Protein AF-A0A966EVC0-F1 (afdb_monomer_lite)

Sequence (155 aa):
MPHRFLVHFIERLRYLARAGGVEQTLLAVEVADAFSSLWGEPAEFVNACRRIVHQHPYARAVWTLATRVLISSGPLETARSFVDPLGEDLTSKQVVSSLPENAILSLIGWLDTECSKLYELFGISVRVSDACGRGSGYARVLMLQGVQVTELPLT

Secondary structure (DSSP, 8-state):
--HHHHHHHHHHHHHHHHSS---HHHHHHHHHHHHHHTTT-HHHHHHHHHHHHHH-TT-HHHHHHHHHHHH-S-HHHHHHHHHGGGGG--HHHHHHHHPPTT-EEEEES---SSGGGGGGSTT-EEEEE-TTS-HHHHHHHHHHTT-EEEEE---

Foldseek 3Di:
DLPVLVVVLVVVLVVVLPVLQDQLLVVLLSLLVSLVSVPDDLVVLLVSLVVSCVSCVPSVSSVVLSVQLNPDPCNNVSSCVSNVCSVVDCPLVVVLVPDDQLDEAEAEADDSPDVLCVLVRPNYAYEYEHDPPHRVVVQVSCVVSVHHYHYDYDD

Radius of gyration: 18.35 Å; chains: 1; bounding box: 42×31×57 Å

Structure (mmCIF, N/CA/C/O backbone):
data_AF-A0A966EVC0-F1
#
_entry.id   AF-A0A966EVC0-F1
#
loop_
_atom_site.group_PDB
_atom_site.id
_atom_site.type_symbol
_atom_site.label_atom_id
_atom_site.label_alt_id
_atom_site.label_comp_id
_atom_site.label_asym_id
_atom_site.label_entity_id
_atom_site.label_seq_id
_atom_site.pdbx_PDB_ins_code
_atom_site.Cartn_x
_atom_site.Cartn_y
_atom_site.Cartn_z
_atom_site.occupancy
_atom_site.B_iso_or_equiv
_atom_site.auth_seq_id
_atom_site.auth_comp_id
_atom_site.auth_asym_id
_atom_site.auth_atom_id
_atom_site.pdbx_PDB_model_num
ATOM 1 N N . MET A 1 1 ? 2.366 -1.425 -32.758 1.00 38.81 1 MET A N 1
ATOM 2 C CA . MET A 1 1 ? 1.032 -0.865 -32.436 1.00 38.81 1 MET A CA 1
ATOM 3 C C . MET A 1 1 ? 0.874 -0.677 -30.917 1.00 38.81 1 MET A C 1
ATOM 5 O O . MET A 1 1 ? 0.199 -1.481 -30.289 1.00 38.81 1 MET A O 1
ATOM 9 N N . PRO A 1 2 ? 1.498 0.349 -30.307 1.00 39.72 2 PRO A N 1
ATOM 10 C CA . PRO A 1 2 ? 1.490 0.552 -28.845 1.00 39.72 2 PRO A CA 1
ATOM 11 C C . PRO A 1 2 ? 0.262 1.325 -28.321 1.00 39.72 2 PRO A C 1
ATOM 13 O O . PRO A 1 2 ? -0.130 1.197 -27.165 1.00 39.72 2 PRO A O 1
ATOM 16 N N . HIS A 1 3 ? -0.408 2.092 -29.185 1.00 33.88 3 HIS A N 1
ATOM 17 C CA . HIS A 1 3 ? -1.391 3.087 -28.752 1.00 33.88 3 HIS A CA 1
ATOM 18 C C . HIS A 1 3 ? -2.666 2.494 -28.114 1.00 33.88 3 HIS A C 1
ATOM 20 O O . HIS A 1 3 ? -3.282 3.136 -27.267 1.00 33.88 3 HIS A O 1
ATOM 26 N N . ARG A 1 4 ? -3.051 1.260 -28.474 1.00 30.97 4 ARG A N 1
ATOM 27 C CA . ARG A 1 4 ? -4.279 0.598 -27.987 1.00 30.97 4 ARG A CA 1
ATOM 28 C C . ARG A 1 4 ? -4.138 0.048 -26.559 1.00 30.97 4 ARG A C 1
ATOM 30 O O . ARG A 1 4 ? -5.112 0.058 -25.814 1.00 30.97 4 ARG A O 1
ATOM 37 N N . PHE A 1 5 ? -2.930 -0.355 -26.157 1.00 41.78 5 PHE A N 1
ATOM 38 C CA . PHE A 1 5 ? -2.633 -0.818 -24.794 1.00 41.78 5 PHE A CA 1
ATOM 39 C C . PHE A 1 5 ? -2.597 0.341 -23.793 1.00 41.78 5 PHE A C 1
ATOM 41 O O . PHE A 1 5 ? -3.162 0.238 -22.707 1.00 41.78 5 PHE A O 1
ATOM 48 N N . LEU A 1 6 ? -2.038 1.484 -24.201 1.00 42.69 6 LEU A N 1
ATOM 49 C CA . LEU A 1 6 ? -1.975 2.698 -23.384 1.00 42.69 6 LEU A CA 1
ATOM 50 C C . LEU A 1 6 ? -3.372 3.244 -23.036 1.00 42.69 6 LEU A C 1
ATOM 52 O O . LEU A 1 6 ? -3.606 3.726 -21.928 1.00 42.69 6 LEU A O 1
ATOM 56 N N . VAL A 1 7 ? -4.319 3.131 -23.976 1.00 47.16 7 VAL A N 1
ATOM 57 C CA . VAL A 1 7 ? -5.723 3.525 -23.774 1.00 47.16 7 VAL A CA 1
ATOM 58 C C . VAL A 1 7 ? -6.418 2.582 -22.790 1.00 47.16 7 VAL A C 1
ATOM 60 O O . VAL A 1 7 ? -7.070 3.065 -21.869 1.00 47.16 7 VAL A O 1
ATOM 63 N N . HIS A 1 8 ? -6.222 1.262 -22.906 1.00 53.91 8 HIS A N 1
ATOM 64 C CA . HIS A 1 8 ? -6.760 0.300 -21.936 1.00 53.91 8 HIS A CA 1
ATOM 65 C C . HIS A 1 8 ? -6.178 0.493 -20.530 1.00 53.91 8 HIS A C 1
ATOM 67 O O . HIS A 1 8 ? -6.923 0.423 -19.556 1.00 53.91 8 HIS A O 1
ATOM 73 N N . PHE A 1 9 ? -4.885 0.801 -20.414 1.00 48.75 9 PHE A N 1
ATOM 74 C CA . PHE A 1 9 ? -4.242 1.110 -19.138 1.00 48.75 9 PHE A CA 1
ATOM 75 C C . PHE A 1 9 ? -4.813 2.377 -18.488 1.00 48.75 9 PHE A C 1
ATOM 77 O O . PHE A 1 9 ? -5.223 2.349 -17.329 1.00 48.75 9 PHE A O 1
ATOM 84 N N . ILE A 1 10 ? -4.909 3.480 -19.237 1.00 52.34 10 ILE A N 1
ATOM 85 C CA . ILE A 1 10 ? -5.459 4.742 -18.722 1.00 52.34 10 ILE A CA 1
ATOM 86 C C . ILE A 1 10 ? -6.932 4.587 -18.318 1.00 52.34 10 ILE A C 1
ATOM 88 O O . ILE A 1 10 ? -7.344 5.166 -17.311 1.00 52.34 10 ILE A O 1
ATOM 92 N N . GLU A 1 11 ? -7.722 3.808 -19.060 1.00 52.34 11 GLU A N 1
ATOM 93 C CA . GLU A 1 11 ? -9.131 3.565 -18.732 1.00 52.34 11 GLU A CA 1
ATOM 94 C C . GLU A 1 11 ? -9.285 2.671 -17.495 1.00 52.34 11 GLU A C 1
ATOM 96 O O . GLU A 1 11 ? -10.116 2.949 -16.630 1.00 52.34 11 GLU A O 1
ATOM 101 N N . ARG A 1 12 ? -8.427 1.652 -17.353 1.00 54.81 12 ARG A N 1
ATOM 102 C CA . ARG A 1 12 ? -8.398 0.759 -16.186 1.00 54.81 12 ARG A CA 1
ATOM 103 C C . ARG A 1 12 ? -7.964 1.504 -14.923 1.00 54.81 12 ARG A C 1
ATOM 105 O O . ARG A 1 12 ? -8.604 1.356 -13.888 1.00 54.81 12 ARG A O 1
ATOM 112 N N . LEU A 1 13 ? -6.979 2.399 -15.021 1.00 50.19 13 LEU A N 1
ATOM 113 C CA . LEU A 1 13 ? -6.611 3.299 -13.925 1.00 50.19 13 LEU A CA 1
ATOM 114 C C . LEU A 1 13 ? -7.728 4.284 -13.570 1.00 50.19 13 LEU A C 1
ATOM 116 O O . LEU A 1 13 ? -7.984 4.532 -12.396 1.00 50.19 13 LEU A O 1
ATOM 120 N N . ARG A 1 14 ? -8.440 4.824 -14.567 1.00 54.00 14 ARG A N 1
ATOM 121 C CA . ARG A 1 14 ? -9.583 5.718 -14.327 1.00 54.00 14 ARG A CA 1
ATOM 122 C C . ARG A 1 14 ? -10.738 4.987 -13.640 1.00 54.00 14 ARG A C 1
ATOM 124 O O . ARG A 1 14 ? -11.407 5.580 -12.796 1.00 54.00 14 ARG A O 1
ATOM 131 N N . TYR A 1 15 ? -10.956 3.718 -13.978 1.00 50.66 15 TYR A N 1
ATOM 132 C CA . TYR A 1 15 ? -11.913 2.848 -13.299 1.00 50.66 15 TYR A CA 1
ATOM 133 C C . TYR A 1 15 ? -11.492 2.579 -11.844 1.00 50.66 15 TYR A C 1
ATOM 135 O O . TYR A 1 15 ? -12.287 2.798 -10.932 1.00 50.66 15 TYR A O 1
ATOM 143 N N . LEU A 1 16 ? -10.223 2.224 -11.607 1.00 48.53 16 LEU A N 1
ATOM 144 C CA . LEU A 1 16 ? -9.676 1.977 -10.265 1.00 48.53 16 LEU A CA 1
ATOM 145 C C . LEU A 1 16 ? -9.700 3.227 -9.371 1.00 48.53 16 LEU A C 1
ATOM 147 O O . LEU A 1 16 ? -10.063 3.143 -8.201 1.00 48.53 16 LEU A O 1
ATOM 151 N N . ALA A 1 17 ? -9.402 4.405 -9.925 1.00 46.84 17 ALA A N 1
ATOM 152 C CA . ALA A 1 17 ? -9.489 5.680 -9.212 1.00 46.84 17 ALA A CA 1
ATOM 153 C C . ALA A 1 17 ? -10.925 6.052 -8.800 1.00 46.84 17 ALA A C 1
ATOM 155 O O . ALA A 1 17 ? -11.116 6.759 -7.813 1.00 46.84 17 ALA A O 1
ATOM 156 N N . ARG A 1 18 ? -11.942 5.577 -9.533 1.00 46.97 18 ARG A N 1
ATOM 157 C CA . ARG A 1 18 ? -13.363 5.815 -9.221 1.00 46.97 18 ARG A CA 1
ATOM 158 C C . ARG A 1 18 ? -13.953 4.794 -8.254 1.00 46.97 18 ARG A C 1
ATOM 160 O O . ARG A 1 18 ? -14.934 5.114 -7.592 1.00 46.97 18 ARG A O 1
ATOM 167 N N . ALA A 1 19 ? -13.374 3.599 -8.165 1.00 45.34 19 ALA A N 1
ATOM 168 C CA . ALA A 1 19 ? -13.917 2.500 -7.372 1.00 45.34 19 ALA A CA 1
ATOM 169 C C . ALA A 1 19 ? -13.823 2.706 -5.846 1.00 45.34 19 ALA A C 1
ATOM 171 O O . ALA A 1 19 ? -14.409 1.915 -5.119 1.00 45.34 19 ALA A O 1
ATOM 172 N N . GLY A 1 20 ? -13.147 3.760 -5.359 1.00 42.88 20 GLY A N 1
ATOM 173 C CA . GLY A 1 20 ? -13.325 4.290 -3.998 1.00 42.88 20 GLY A CA 1
ATOM 174 C C . GLY A 1 20 ? -13.325 3.231 -2.891 1.00 42.88 20 GLY A C 1
ATOM 175 O O . GLY A 1 20 ? -14.291 3.140 -2.143 1.00 42.88 20 GLY A O 1
ATOM 176 N N . GLY A 1 21 ? -12.274 2.414 -2.826 1.00 49.34 21 GLY A N 1
ATOM 177 C CA . GLY A 1 21 ? -12.161 1.311 -1.860 1.00 49.34 21 GLY A CA 1
ATOM 178 C C . GLY A 1 21 ? -11.293 0.148 -2.340 1.00 49.34 21 GLY A C 1
ATOM 179 O O . GLY A 1 21 ? -11.491 -0.982 -1.907 1.00 49.34 21 GLY A O 1
ATOM 180 N N . VAL A 1 22 ? -10.379 0.395 -3.286 1.00 54.28 22 VAL A N 1
ATOM 181 C CA . VAL A 1 22 ? -9.463 -0.639 -3.776 1.00 54.28 22 VAL A CA 1
ATOM 182 C C . VAL 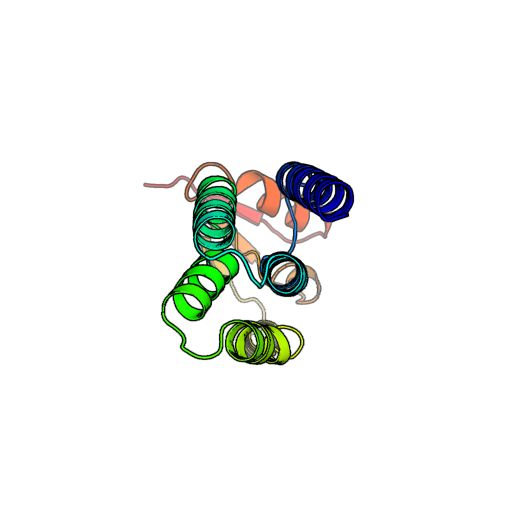A 1 22 ? -8.366 -0.827 -2.741 1.00 54.28 22 VAL A C 1
ATOM 184 O O . VAL A 1 22 ? -7.670 0.132 -2.408 1.00 54.28 22 VAL A O 1
ATOM 187 N N . GLU A 1 23 ? -8.202 -2.066 -2.286 1.00 67.06 23 GLU A N 1
ATOM 188 C CA . GLU A 1 23 ? -7.097 -2.492 -1.435 1.00 67.06 23 GLU A CA 1
ATOM 189 C C . GLU A 1 23 ? -5.765 -1.980 -2.013 1.00 67.06 23 GLU A C 1
ATOM 191 O O . GLU A 1 23 ? -5.442 -2.230 -3.179 1.00 67.06 23 GLU A O 1
ATOM 196 N N . GLN A 1 24 ? -4.994 -1.226 -1.223 1.00 68.62 24 GLN A N 1
ATOM 197 C CA . GLN A 1 24 ? -3.758 -0.586 -1.707 1.00 68.62 24 GLN A CA 1
ATOM 198 C C . GLN A 1 24 ? -2.756 -1.596 -2.282 1.00 68.62 24 GLN A C 1
ATOM 200 O O . GLN A 1 24 ? -2.012 -1.265 -3.209 1.00 68.62 24 GLN A O 1
ATOM 205 N N . THR A 1 25 ? -2.778 -2.819 -1.758 1.00 73.62 25 THR A N 1
ATOM 206 C CA . THR A 1 25 ? -2.049 -3.998 -2.230 1.00 73.62 25 THR A CA 1
ATOM 207 C C . THR A 1 25 ? -2.421 -4.342 -3.671 1.00 73.62 25 THR A C 1
ATOM 209 O O . THR A 1 25 ? -1.558 -4.363 -4.549 1.00 73.62 25 THR A O 1
ATOM 212 N N . LEU A 1 26 ? -3.717 -4.522 -3.944 1.00 76.38 26 LEU A N 1
ATOM 213 C CA . LEU A 1 26 ? -4.236 -4.847 -5.271 1.00 76.38 26 LEU A CA 1
ATOM 214 C C . LEU A 1 26 ? -3.933 -3.730 -6.274 1.00 76.38 26 LEU A C 1
ATOM 216 O O . LEU A 1 26 ? -3.537 -3.994 -7.408 1.00 76.38 26 LEU A O 1
ATOM 220 N N . LEU A 1 27 ? -4.057 -2.472 -5.843 1.00 78.31 27 LEU A N 1
ATOM 221 C CA . LEU A 1 27 ? -3.697 -1.326 -6.673 1.00 78.31 27 LEU A CA 1
ATOM 222 C C . LEU A 1 27 ? -2.205 -1.339 -7.045 1.00 78.31 27 LEU A C 1
ATOM 224 O O . LEU A 1 27 ? -1.863 -1.056 -8.190 1.00 78.31 27 LEU A O 1
ATOM 228 N N . ALA A 1 28 ? -1.312 -1.674 -6.111 1.00 84.38 28 ALA A N 1
ATOM 229 C CA . ALA A 1 28 ? 0.118 -1.770 -6.393 1.00 84.38 28 ALA A CA 1
ATOM 230 C C . ALA A 1 28 ? 0.450 -2.917 -7.361 1.00 84.38 28 ALA A C 1
ATOM 232 O O . ALA A 1 28 ? 1.254 -2.712 -8.270 1.00 84.38 28 ALA A O 1
ATOM 233 N N . VAL A 1 29 ? -0.199 -4.079 -7.215 1.00 85.44 29 VAL A N 1
ATOM 234 C CA . VAL A 1 29 ? -0.068 -5.221 -8.141 1.00 85.44 29 VAL A CA 1
ATOM 235 C C . VAL A 1 29 ? -0.469 -4.817 -9.562 1.00 85.44 29 VAL A C 1
ATOM 237 O O . VAL A 1 29 ? 0.296 -5.015 -10.504 1.00 85.44 29 VAL A O 1
ATOM 240 N N . GLU A 1 30 ? -1.626 -4.176 -9.719 1.00 84.12 30 GLU A N 1
ATOM 241 C CA . GLU A 1 30 ? -2.127 -3.733 -11.027 1.00 84.12 30 GLU A CA 1
ATOM 242 C C . GLU A 1 30 ? -1.240 -2.647 -11.661 1.00 84.12 30 GLU A C 1
ATOM 244 O O . GLU A 1 30 ? -1.011 -2.638 -12.873 1.00 84.12 30 GLU A O 1
ATOM 249 N N . VAL A 1 31 ? -0.689 -1.733 -10.856 1.00 87.06 31 VAL A N 1
ATOM 250 C CA . VAL A 1 31 ? 0.267 -0.725 -11.342 1.00 87.06 31 VAL A CA 1
ATOM 251 C C . VAL A 1 31 ? 1.582 -1.375 -11.781 1.00 87.06 31 VAL A C 1
ATOM 253 O O . VAL A 1 31 ? 2.130 -0.983 -12.812 1.00 87.06 31 VAL A O 1
ATOM 256 N N . ALA A 1 32 ? 2.082 -2.369 -11.043 1.00 88.50 32 ALA A N 1
ATOM 257 C CA . ALA A 1 32 ? 3.295 -3.100 -11.405 1.00 88.50 32 ALA A CA 1
ATOM 258 C C . ALA A 1 32 ? 3.128 -3.874 -12.719 1.00 88.50 32 ALA A C 1
ATOM 260 O O . ALA A 1 32 ? 4.007 -3.802 -13.583 1.00 88.50 32 ALA A O 1
ATOM 261 N N . ASP A 1 33 ? 1.991 -4.552 -12.898 1.00 85.25 33 ASP A N 1
ATOM 262 C CA . ASP A 1 33 ? 1.666 -5.233 -14.153 1.00 85.25 33 ASP A CA 1
ATOM 263 C C . ASP A 1 33 ? 1.629 -4.236 -15.316 1.00 85.25 33 ASP A C 1
ATOM 265 O O . ASP A 1 33 ? 2.272 -4.424 -16.349 1.00 85.25 33 ASP A O 1
ATOM 269 N N . ALA A 1 34 ? 0.988 -3.088 -15.122 1.00 82.56 34 ALA A N 1
ATOM 270 C CA . ALA A 1 34 ? 0.926 -2.086 -16.168 1.00 82.56 34 ALA A CA 1
ATOM 271 C C . ALA A 1 34 ? 2.273 -1.435 -16.50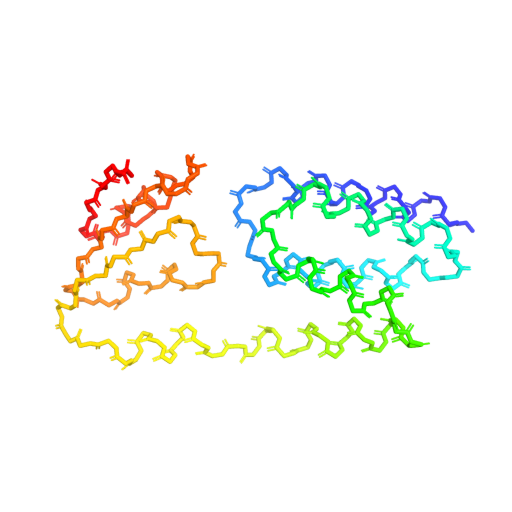8 1.00 82.56 34 ALA A C 1
ATOM 273 O O . ALA A 1 34 ? 2.542 -1.159 -17.680 1.00 82.56 34 ALA A O 1
ATOM 274 N N . PHE A 1 35 ? 3.141 -1.214 -15.521 1.00 84.06 35 PHE A N 1
ATOM 275 C CA . PHE A 1 35 ? 4.506 -0.745 -15.759 1.00 84.06 35 PHE A CA 1
ATOM 276 C C . PHE A 1 35 ? 5.289 -1.696 -16.662 1.00 84.06 35 PHE A C 1
ATOM 278 O O . PHE A 1 35 ? 6.102 -1.229 -17.460 1.00 84.06 35 PHE A O 1
ATOM 285 N N . SER A 1 36 ? 4.988 -2.998 -16.620 1.00 80.00 36 SER A N 1
ATOM 286 C CA . SER A 1 36 ? 5.615 -3.966 -17.518 1.00 80.00 36 SER A CA 1
ATOM 287 C C . SER A 1 36 ? 5.318 -3.711 -18.999 1.00 80.00 36 SER A C 1
ATOM 289 O O . SER A 1 36 ? 6.177 -3.937 -19.850 1.00 80.00 36 SER A O 1
ATOM 291 N N . SER A 1 37 ? 4.141 -3.154 -19.303 1.00 77.00 37 SER A N 1
ATOM 292 C CA . SER A 1 37 ? 3.696 -2.857 -20.670 1.00 77.00 37 SER A CA 1
ATOM 293 C C . SER A 1 37 ? 4.241 -1.545 -21.248 1.00 77.00 37 SER A C 1
ATOM 295 O O . SER A 1 37 ? 4.212 -1.352 -22.461 1.00 77.00 37 SER A O 1
ATOM 297 N N . LEU A 1 38 ? 4.738 -0.648 -20.391 1.00 74.00 38 LEU A N 1
ATOM 298 C CA . LEU A 1 38 ? 5.257 0.677 -20.760 1.00 74.00 38 LEU A CA 1
ATOM 299 C C . LEU A 1 38 ? 6.784 0.697 -20.907 1.00 74.00 38 LEU A C 1
ATOM 301 O O . LEU A 1 38 ? 7.389 1.753 -21.093 1.00 74.00 38 LEU A O 1
ATOM 305 N N . TRP A 1 39 ? 7.423 -0.464 -20.781 1.00 70.12 39 TRP A N 1
ATOM 306 C CA . TRP A 1 39 ? 8.869 -0.574 -20.823 1.00 70.12 39 TRP A CA 1
ATOM 307 C C . TRP A 1 39 ? 9.410 -0.337 -22.239 1.00 70.12 39 TRP A C 1
ATOM 309 O O . TRP A 1 39 ? 8.962 -0.964 -23.196 1.00 70.12 39 TRP A O 1
ATOM 319 N N . GLY A 1 40 ? 10.399 0.553 -22.360 1.00 72.81 40 GLY A N 1
ATOM 320 C CA . GLY A 1 40 ? 11.050 0.895 -23.631 1.00 72.81 40 GLY A CA 1
ATOM 321 C C . GLY A 1 40 ? 11.113 2.394 -23.922 1.00 72.81 40 GLY A C 1
ATOM 322 O O . GLY A 1 40 ? 12.005 2.819 -24.645 1.00 72.81 40 GLY A O 1
ATOM 323 N N . GLU A 1 41 ? 10.249 3.199 -23.295 1.00 82.56 41 GLU A N 1
ATOM 324 C CA . GLU A 1 41 ? 10.180 4.654 -23.497 1.00 82.56 41 GLU A CA 1
ATOM 325 C C . GLU A 1 41 ? 10.341 5.405 -22.157 1.00 82.56 41 GLU A C 1
ATOM 327 O O . GLU A 1 41 ? 9.360 5.622 -21.435 1.00 82.56 41 GLU A O 1
ATOM 332 N N . PRO A 1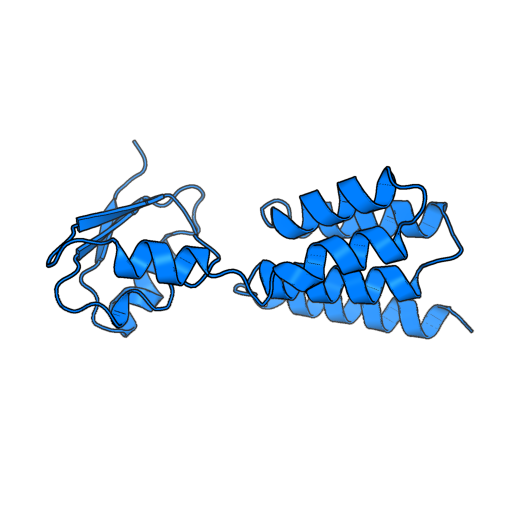 42 ? 11.568 5.828 -21.778 1.00 82.06 42 PRO A N 1
ATOM 333 C CA . PRO A 1 42 ? 11.845 6.401 -20.454 1.00 82.06 42 PRO A CA 1
ATOM 334 C C . PRO A 1 42 ? 10.979 7.620 -20.100 1.00 82.06 42 PRO A C 1
ATOM 336 O O . PRO A 1 42 ? 10.542 7.773 -18.958 1.00 82.06 42 PRO A O 1
ATOM 339 N N . ALA A 1 43 ? 10.691 8.482 -21.079 1.00 86.50 43 ALA A N 1
ATOM 340 C CA . ALA A 1 43 ? 9.869 9.672 -20.872 1.00 86.50 43 ALA A CA 1
ATOM 341 C C . ALA A 1 43 ? 8.390 9.331 -20.619 1.00 86.50 43 ALA A C 1
ATOM 343 O O . ALA A 1 43 ? 7.732 9.976 -19.795 1.00 86.50 43 ALA A O 1
ATOM 344 N N . GLU A 1 44 ? 7.853 8.316 -21.299 1.00 83.94 44 GLU A N 1
ATOM 345 C CA . GLU A 1 44 ? 6.481 7.850 -21.081 1.00 83.94 44 GLU A CA 1
ATOM 346 C C . GLU A 1 44 ? 6.347 7.188 -19.710 1.00 83.94 44 GLU A C 1
ATOM 348 O O . GLU A 1 44 ? 5.384 7.451 -18.984 1.00 83.94 44 GLU A O 1
ATOM 353 N N . PHE A 1 45 ? 7.364 6.422 -19.312 1.00 85.00 45 PHE A N 1
ATOM 354 C CA . PHE A 1 45 ? 7.420 5.762 -18.016 1.00 85.00 45 PHE A CA 1
ATOM 355 C C . PHE A 1 45 ? 7.385 6.759 -16.845 1.00 85.00 45 PHE A C 1
ATOM 357 O O . PHE A 1 45 ? 6.532 6.663 -15.960 1.00 85.00 45 PHE A O 1
ATOM 364 N N . VAL A 1 46 ? 8.236 7.793 -16.873 1.00 89.38 46 VAL A N 1
ATOM 365 C CA . VAL A 1 46 ? 8.243 8.855 -15.847 1.00 89.38 46 VAL A CA 1
ATOM 366 C C . VAL A 1 46 ? 6.891 9.571 -15.774 1.00 89.38 46 VAL A C 1
ATOM 368 O O . VAL A 1 46 ? 6.385 9.860 -14.685 1.00 89.38 46 VAL A O 1
ATOM 371 N N . ASN A 1 47 ? 6.262 9.832 -16.922 1.00 88.38 47 ASN A N 1
ATOM 372 C CA . ASN A 1 47 ? 4.944 10.460 -16.963 1.00 88.38 47 ASN A CA 1
ATOM 373 C C . ASN A 1 47 ? 3.843 9.565 -16.382 1.00 88.38 47 ASN A C 1
ATOM 375 O O . ASN A 1 47 ? 2.955 10.076 -15.693 1.00 88.38 47 ASN A O 1
ATOM 379 N N . ALA A 1 48 ? 3.900 8.254 -16.621 1.00 85.81 48 ALA A N 1
ATOM 380 C CA . ALA A 1 48 ? 2.985 7.293 -16.017 1.00 85.81 48 ALA A CA 1
ATOM 381 C C . ALA A 1 48 ? 3.137 7.269 -14.487 1.00 85.81 48 ALA A C 1
ATOM 383 O O . ALA A 1 48 ? 2.138 7.436 -13.784 1.00 85.81 48 ALA A O 1
ATOM 384 N N . CYS A 1 49 ? 4.373 7.194 -13.977 1.00 88.25 49 CYS A N 1
ATOM 385 C CA . CYS A 1 49 ? 4.675 7.281 -12.543 1.00 88.25 49 CYS A CA 1
ATOM 386 C C . CYS A 1 49 ? 4.138 8.575 -11.912 1.00 88.25 49 CYS A C 1
ATOM 388 O O . CYS A 1 49 ? 3.481 8.547 -10.872 1.00 88.25 49 CYS A O 1
ATOM 390 N N . ARG A 1 50 ? 4.347 9.725 -12.563 1.00 89.38 50 ARG A N 1
ATOM 391 C CA . ARG A 1 50 ? 3.831 11.013 -12.075 1.00 89.38 50 ARG A CA 1
ATOM 392 C C . ARG A 1 50 ? 2.303 11.029 -12.005 1.00 89.38 50 ARG A C 1
ATOM 394 O O . ARG A 1 50 ? 1.735 11.518 -11.031 1.00 89.38 50 ARG A O 1
ATOM 401 N N . ARG A 1 51 ? 1.626 10.509 -13.035 1.00 86.75 51 ARG A N 1
ATOM 402 C CA . ARG A 1 51 ? 0.157 10.488 -13.104 1.00 86.75 51 ARG A CA 1
ATOM 403 C C . ARG A 1 51 ? -0.451 9.574 -12.050 1.00 86.75 51 ARG A C 1
ATOM 405 O O . ARG A 1 51 ? -1.409 9.996 -11.408 1.00 86.75 51 ARG A O 1
ATOM 412 N N . ILE A 1 52 ? 0.094 8.372 -11.856 1.00 83.06 52 ILE A N 1
ATOM 413 C CA . ILE A 1 52 ? -0.454 7.430 -10.874 1.00 83.06 52 ILE A CA 1
ATOM 414 C C . ILE A 1 52 ? -0.297 7.966 -9.447 1.00 83.06 52 ILE A C 1
ATOM 416 O O . ILE A 1 52 ? -1.252 7.950 -8.675 1.00 83.06 52 ILE A O 1
ATOM 420 N N . VAL A 1 53 ? 0.859 8.552 -9.130 1.00 86.12 53 VAL A N 1
ATOM 421 C CA . VAL A 1 53 ? 1.116 9.185 -7.832 1.00 86.12 53 VAL A CA 1
ATOM 422 C C . VAL A 1 53 ? 0.169 10.363 -7.585 1.00 86.12 53 VAL A C 1
ATOM 424 O O . VAL A 1 53 ? -0.430 10.465 -6.517 1.00 86.12 53 VAL A O 1
ATOM 427 N N . HIS A 1 54 ? -0.026 11.223 -8.588 1.00 82.50 54 HIS A N 1
ATOM 428 C CA . HIS A 1 54 ? -0.948 12.354 -8.484 1.00 82.50 54 HIS A CA 1
ATOM 429 C C . HIS A 1 54 ? -2.411 11.912 -8.313 1.00 82.50 54 HIS A C 1
ATOM 431 O O . HIS A 1 54 ? -3.188 12.585 -7.641 1.00 82.50 54 HIS A O 1
ATOM 437 N N . GLN A 1 55 ? -2.818 10.806 -8.940 1.00 79.38 55 GLN A N 1
ATOM 438 C CA . GLN A 1 55 ? -4.180 10.271 -8.823 1.00 79.38 55 GLN A CA 1
ATOM 439 C C . GLN A 1 55 ? -4.420 9.549 -7.494 1.00 79.38 55 GLN A C 1
ATOM 441 O O . GLN A 1 55 ? -5.541 9.563 -6.991 1.00 79.38 55 GLN A O 1
ATOM 446 N N . HIS A 1 56 ? -3.377 8.961 -6.908 1.00 75.75 56 HIS A N 1
ATOM 447 C CA . HIS A 1 56 ? -3.459 8.189 -5.672 1.00 75.75 56 HIS A CA 1
ATOM 448 C C . HIS A 1 56 ? -2.490 8.725 -4.604 1.00 75.75 56 HIS A C 1
ATOM 450 O O . HIS A 1 56 ? -1.593 8.006 -4.156 1.00 75.75 56 HIS A O 1
ATOM 456 N N . PRO A 1 57 ? -2.670 9.978 -4.139 1.00 72.12 57 PRO A N 1
ATOM 457 C CA . PRO A 1 57 ? -1.723 10.637 -3.238 1.00 72.12 57 PRO A CA 1
ATOM 458 C C . PRO A 1 57 ? -1.566 9.932 -1.882 1.00 72.12 57 PRO A C 1
ATOM 460 O O . PRO A 1 57 ? -0.538 10.086 -1.238 1.00 72.12 57 PRO A O 1
ATOM 463 N N . TYR A 1 58 ? -2.550 9.128 -1.470 1.00 72.81 58 TYR A N 1
ATOM 464 C CA . TYR A 1 58 ? -2.536 8.392 -0.201 1.00 72.81 58 TYR A CA 1
ATOM 465 C C . TYR A 1 58 ? -2.207 6.899 -0.349 1.00 72.81 58 TYR A C 1
ATOM 467 O O . TYR A 1 58 ? -2.102 6.200 0.656 1.00 72.81 58 TYR A O 1
ATOM 475 N N . ALA A 1 59 ? -2.046 6.391 -1.577 1.00 75.94 59 ALA A N 1
ATOM 476 C CA . ALA A 1 59 ? -1.725 4.985 -1.806 1.00 75.94 59 ALA A CA 1
ATOM 477 C C . ALA A 1 59 ? -0.223 4.759 -1.619 1.00 75.94 59 ALA A C 1
ATOM 479 O O . ALA A 1 59 ? 0.562 4.818 -2.569 1.00 75.94 59 ALA A O 1
ATOM 480 N N . ARG A 1 60 ? 0.192 4.508 -0.375 1.00 80.62 60 ARG A N 1
ATOM 481 C CA . ARG A 1 60 ? 1.610 4.396 -0.007 1.00 80.62 60 ARG A CA 1
ATOM 482 C C . ARG A 1 60 ? 2.338 3.331 -0.830 1.00 80.62 60 ARG A C 1
ATOM 484 O O . ARG A 1 60 ? 3.446 3.582 -1.294 1.00 80.62 60 ARG A O 1
ATOM 491 N N . ALA A 1 61 ? 1.697 2.187 -1.071 1.00 83.56 61 ALA A N 1
ATOM 492 C CA . ALA A 1 61 ? 2.275 1.105 -1.867 1.00 83.56 61 ALA A CA 1
ATOM 493 C C . ALA A 1 61 ? 2.610 1.545 -3.307 1.00 83.56 61 ALA A C 1
ATOM 495 O O . ALA A 1 61 ? 3.683 1.230 -3.817 1.00 83.56 61 ALA A O 1
ATOM 496 N N . VAL A 1 62 ? 1.749 2.357 -3.930 1.00 85.94 62 VAL A N 1
ATOM 497 C CA . VAL A 1 62 ? 1.966 2.908 -5.279 1.00 85.94 62 VAL A CA 1
ATOM 498 C C . VAL A 1 62 ? 3.130 3.900 -5.299 1.00 85.94 62 VAL A C 1
ATOM 500 O O . VAL A 1 62 ? 3.957 3.854 -6.207 1.00 85.94 62 VAL A O 1
ATOM 503 N N . TRP A 1 63 ? 3.237 4.771 -4.290 1.00 89.38 63 TRP A N 1
ATOM 504 C CA . TRP A 1 63 ? 4.367 5.699 -4.154 1.00 89.38 63 TRP A CA 1
ATOM 505 C C . TRP A 1 63 ? 5.699 4.969 -3.994 1.00 89.38 63 TRP A C 1
ATOM 507 O O . TRP A 1 63 ? 6.689 5.325 -4.640 1.00 89.38 63 TRP A O 1
ATOM 517 N N . THR A 1 64 ? 5.723 3.944 -3.140 1.00 91.81 64 THR A N 1
ATOM 518 C CA . THR A 1 64 ? 6.914 3.126 -2.911 1.00 91.81 64 THR A CA 1
ATOM 519 C C . THR A 1 64 ? 7.307 2.376 -4.179 1.00 91.81 64 THR A C 1
ATOM 521 O O . THR A 1 64 ? 8.476 2.428 -4.560 1.00 91.81 64 THR A O 1
ATOM 524 N N . LEU A 1 65 ? 6.349 1.754 -4.873 1.00 92.31 65 LEU A N 1
ATOM 525 C CA . LEU A 1 65 ? 6.581 1.089 -6.154 1.00 92.31 65 LEU A CA 1
ATOM 526 C C . LEU A 1 65 ? 7.154 2.062 -7.193 1.00 92.31 65 LEU A C 1
ATOM 528 O O . LEU A 1 65 ? 8.236 1.819 -7.720 1.00 92.31 65 LEU A O 1
ATOM 532 N N . ALA A 1 66 ? 6.476 3.185 -7.451 1.00 91.94 66 ALA A N 1
ATOM 533 C CA . ALA A 1 66 ? 6.902 4.167 -8.448 1.00 91.94 66 ALA A CA 1
ATOM 534 C C . ALA A 1 66 ? 8.317 4.688 -8.168 1.00 91.94 66 ALA A C 1
ATOM 536 O O . ALA A 1 66 ? 9.152 4.726 -9.067 1.00 91.94 66 ALA A O 1
ATOM 537 N N . THR A 1 67 ? 8.616 5.020 -6.910 1.00 93.69 67 THR A N 1
ATOM 538 C CA . THR A 1 67 ? 9.952 5.477 -6.505 1.00 93.69 67 THR A CA 1
ATOM 539 C C . THR A 1 67 ? 11.010 4.402 -6.737 1.00 93.69 67 THR A C 1
ATOM 541 O O . THR A 1 67 ? 12.022 4.680 -7.374 1.00 93.69 67 THR A O 1
ATOM 544 N N . ARG A 1 68 ? 10.780 3.168 -6.263 1.00 94.25 68 ARG A N 1
ATOM 545 C CA . ARG A 1 68 ? 11.746 2.062 -6.390 1.00 94.25 68 ARG A CA 1
ATOM 546 C C . ARG A 1 68 ? 12.042 1.738 -7.848 1.00 94.25 68 ARG A C 1
ATOM 548 O O . ARG A 1 68 ? 13.195 1.538 -8.209 1.00 94.25 68 ARG A O 1
ATOM 555 N N . VAL A 1 69 ? 11.008 1.710 -8.680 1.00 92.62 69 VAL A N 1
ATOM 556 C CA . VAL A 1 69 ? 11.132 1.377 -10.098 1.00 92.62 69 VAL A CA 1
ATOM 557 C C . VAL A 1 69 ? 11.851 2.494 -10.868 1.00 92.62 69 VAL A C 1
ATOM 559 O O . VAL A 1 69 ? 12.662 2.191 -11.736 1.00 92.62 69 VAL A O 1
ATOM 562 N N . LEU A 1 70 ? 11.639 3.770 -10.516 1.00 91.38 70 LEU A N 1
ATOM 563 C CA . LEU A 1 70 ? 12.327 4.911 -11.141 1.00 91.38 70 LEU A CA 1
ATOM 564 C C . LEU A 1 70 ? 13.831 4.980 -10.842 1.00 91.38 70 LEU A C 1
ATOM 566 O O . LEU A 1 70 ? 14.585 5.469 -11.679 1.00 91.38 70 LEU A O 1
ATOM 570 N N . ILE A 1 71 ? 14.267 4.535 -9.661 1.00 92.94 71 ILE A N 1
ATOM 571 C CA . ILE A 1 71 ? 15.682 4.596 -9.246 1.00 92.94 71 ILE A CA 1
ATOM 572 C C . ILE A 1 71 ? 16.460 3.306 -9.538 1.00 92.94 71 ILE A C 1
ATOM 574 O O . ILE A 1 71 ? 17.654 3.233 -9.255 1.00 92.94 71 ILE A O 1
ATOM 578 N N . SER A 1 72 ? 15.790 2.274 -10.052 1.00 91.94 72 SER A N 1
ATOM 579 C CA . SER A 1 72 ? 16.380 0.954 -10.259 1.00 91.94 72 SER A CA 1
ATOM 580 C C . SER A 1 72 ? 16.994 0.794 -11.648 1.00 91.94 72 SER A C 1
ATOM 582 O O . SER A 1 72 ? 16.482 1.310 -12.639 1.00 91.94 72 SER A O 1
ATOM 584 N N . SER A 1 73 ? 18.064 0.002 -11.729 1.00 88.12 73 SER A N 1
ATOM 585 C CA . SER A 1 73 ? 18.639 -0.485 -12.988 1.00 88.12 73 SER A CA 1
ATOM 586 C C . SER A 1 73 ? 17.815 -1.608 -13.631 1.00 88.12 73 SER A C 1
ATOM 588 O O . SER A 1 73 ? 17.917 -1.821 -14.837 1.00 88.12 73 SER A O 1
ATOM 590 N N . GLY A 1 74 ? 16.974 -2.296 -12.849 1.00 88.31 74 GLY A N 1
ATOM 591 C CA . GLY A 1 74 ? 16.059 -3.346 -13.304 1.00 88.31 74 GLY A CA 1
ATOM 592 C C . GLY A 1 74 ? 14.606 -3.066 -12.905 1.00 88.31 74 GLY A C 1
ATOM 593 O O . GLY A 1 74 ? 14.086 -3.730 -12.006 1.00 88.31 74 GLY A O 1
ATOM 594 N N . PRO A 1 75 ? 13.914 -2.109 -13.549 1.00 87.44 75 PRO A N 1
ATOM 595 C CA . PRO A 1 75 ? 12.557 -1.687 -13.182 1.00 87.44 75 PRO A CA 1
ATOM 596 C C . PRO A 1 75 ? 11.517 -2.811 -13.124 1.00 87.44 75 PRO A C 1
ATOM 598 O O . PRO A 1 75 ? 10.730 -2.864 -12.182 1.00 87.44 75 PRO A O 1
ATOM 601 N N . LEU A 1 76 ? 11.548 -3.752 -14.074 1.00 87.75 76 LEU A N 1
ATOM 602 C CA . LEU A 1 76 ? 10.619 -4.890 -14.108 1.00 87.75 76 LEU A CA 1
ATOM 603 C C . LEU A 1 76 ? 10.839 -5.862 -12.946 1.00 87.75 76 LEU A C 1
ATOM 605 O O . LEU A 1 76 ? 9.890 -6.267 -12.279 1.00 87.75 76 LEU A O 1
ATOM 609 N N . GLU A 1 77 ? 12.095 -6.222 -12.693 1.00 91.12 77 GLU A N 1
ATOM 610 C CA . GLU A 1 77 ? 12.477 -7.068 -11.559 1.00 91.12 77 GLU A CA 1
ATOM 611 C C . GLU A 1 77 ? 12.136 -6.384 -10.230 1.00 91.12 77 GLU A C 1
ATOM 613 O O . GLU A 1 77 ? 11.623 -7.005 -9.301 1.00 91.12 77 GLU A O 1
ATOM 618 N N . THR A 1 78 ? 12.348 -5.071 -10.161 1.00 93.31 78 THR A N 1
ATOM 619 C CA . THR A 1 78 ? 12.042 -4.263 -8.977 1.00 93.31 78 THR A CA 1
ATOM 620 C C . THR A 1 78 ? 10.546 -4.191 -8.710 1.00 93.31 78 THR A C 1
ATOM 622 O O . THR A 1 78 ? 10.129 -4.265 -7.558 1.00 93.31 78 THR A O 1
ATOM 625 N N . ALA A 1 79 ? 9.733 -4.063 -9.760 1.00 91.75 79 ALA A N 1
ATOM 626 C CA . ALA A 1 79 ? 8.285 -4.066 -9.631 1.00 91.75 79 ALA A CA 1
ATOM 627 C C . ALA A 1 79 ? 7.783 -5.422 -9.117 1.00 91.75 79 ALA A C 1
ATOM 629 O O . ALA A 1 79 ? 7.054 -5.453 -8.132 1.00 91.75 79 ALA A O 1
ATOM 630 N N . ARG A 1 80 ? 8.241 -6.530 -9.721 1.00 90.25 80 ARG A N 1
ATOM 631 C CA . ARG A 1 80 ? 7.889 -7.903 -9.311 1.00 90.25 80 ARG A CA 1
ATOM 632 C C . ARG A 1 80 ? 8.290 -8.197 -7.869 1.00 90.25 80 ARG A C 1
ATOM 634 O O . ARG A 1 80 ? 7.433 -8.464 -7.040 1.00 90.25 80 ARG A O 1
ATOM 641 N N . SER A 1 81 ? 9.566 -8.000 -7.535 1.00 92.19 81 SER A N 1
ATOM 642 C CA . SER A 1 81 ? 10.079 -8.225 -6.174 1.00 92.19 81 SER A CA 1
ATOM 643 C C . SER A 1 81 ? 9.404 -7.360 -5.105 1.00 92.19 81 SER A C 1
ATOM 645 O O . SER A 1 81 ? 9.429 -7.714 -3.928 1.00 92.19 81 SER A O 1
ATOM 647 N N . PHE A 1 82 ? 8.814 -6.223 -5.486 1.00 91.69 82 PHE A N 1
ATOM 648 C CA . PHE A 1 82 ? 8.010 -5.419 -4.576 1.00 91.69 82 PHE A CA 1
ATOM 649 C C . PHE A 1 82 ? 6.608 -5.992 -4.365 1.00 91.69 82 PHE A C 1
ATOM 651 O O . PHE A 1 82 ? 6.153 -5.990 -3.227 1.00 91.69 82 PHE A O 1
ATOM 658 N N . VAL A 1 83 ? 5.926 -6.440 -5.424 1.00 89.88 83 VAL A N 1
ATOM 659 C CA . VAL A 1 83 ? 4.517 -6.858 -5.341 1.00 89.88 83 VAL A CA 1
ATOM 660 C C . VAL A 1 83 ? 4.320 -8.315 -4.942 1.00 89.88 83 VAL A C 1
ATOM 662 O O . VAL A 1 83 ? 3.333 -8.605 -4.274 1.00 89.88 83 VAL A O 1
ATOM 665 N N . ASP A 1 84 ? 5.256 -9.205 -5.281 1.00 88.94 84 ASP A N 1
ATOM 666 C CA . ASP A 1 84 ? 5.194 -10.633 -4.948 1.00 88.94 84 ASP A CA 1
ATOM 667 C C . ASP A 1 84 ? 4.927 -10.895 -3.449 1.00 88.94 84 ASP A C 1
ATOM 669 O O . ASP A 1 84 ? 4.016 -11.661 -3.135 1.00 88.94 84 ASP A O 1
ATOM 673 N N . PRO A 1 85 ? 5.627 -10.247 -2.493 1.00 86.94 85 PRO A N 1
ATOM 674 C CA . PRO A 1 85 ? 5.367 -10.473 -1.071 1.00 86.94 85 PRO A CA 1
ATOM 675 C C . PRO A 1 85 ? 4.091 -9.796 -0.549 1.00 86.94 85 PRO A C 1
ATOM 677 O O . PRO A 1 85 ? 3.672 -10.109 0.560 1.00 86.94 85 PRO A O 1
ATOM 680 N N . LEU A 1 86 ? 3.471 -8.870 -1.294 1.00 81.06 86 LEU A N 1
ATOM 681 C CA . LEU A 1 86 ? 2.315 -8.115 -0.795 1.00 81.06 86 LEU A CA 1
ATOM 682 C C . LEU A 1 86 ? 1.068 -8.993 -0.628 1.00 81.06 86 LEU A C 1
ATOM 684 O O . LEU A 1 86 ? 0.295 -8.770 0.295 1.00 81.06 86 LEU A O 1
ATOM 688 N N . GLY A 1 87 ? 0.879 -9.994 -1.494 1.00 72.75 87 GLY A N 1
ATOM 689 C CA . GLY A 1 87 ? -0.236 -10.944 -1.373 1.00 72.75 87 GLY A CA 1
ATOM 690 C C . GLY A 1 87 ? -0.086 -11.931 -0.210 1.00 72.75 87 GLY A C 1
ATOM 691 O O . GLY A 1 87 ? -1.069 -12.520 0.231 1.00 72.75 87 GLY A O 1
ATOM 692 N N . GLU A 1 88 ? 1.134 -12.079 0.306 1.00 79.25 88 GLU A N 1
ATOM 693 C CA . GLU A 1 88 ? 1.476 -12.967 1.420 1.00 79.25 88 GLU A CA 1
ATOM 694 C C . GLU A 1 88 ? 1.661 -12.192 2.737 1.00 79.25 88 GLU A C 1
ATOM 696 O O . GLU A 1 88 ? 2.148 -12.749 3.723 1.00 79.25 88 GLU A O 1
ATOM 701 N N . ASP A 1 89 ? 1.296 -10.904 2.781 1.00 77.19 89 ASP A N 1
ATOM 702 C CA . ASP A 1 89 ? 1.429 -10.091 3.987 1.00 77.19 89 ASP A CA 1
ATOM 703 C C . ASP A 1 89 ? 0.502 -10.618 5.095 1.00 77.19 89 ASP A C 1
ATOM 705 O O . ASP A 1 89 ? -0.724 -10.613 4.996 1.00 77.19 89 ASP A O 1
ATOM 709 N N . LEU A 1 90 ? 1.107 -11.098 6.182 1.00 76.00 90 LEU A N 1
ATOM 710 C CA . LEU A 1 90 ? 0.389 -11.620 7.343 1.00 76.00 90 LEU A CA 1
ATOM 711 C C . LEU A 1 90 ? 0.210 -10.574 8.445 1.00 76.00 90 LEU A C 1
ATOM 713 O O . LEU A 1 90 ? -0.350 -10.915 9.489 1.00 76.00 90 LEU A O 1
ATOM 717 N N . THR A 1 91 ? 0.659 -9.330 8.247 1.00 75.19 91 THR A N 1
ATOM 718 C CA . THR A 1 91 ? 0.656 -8.282 9.279 1.00 75.19 91 THR A CA 1
ATOM 719 C C . THR A 1 91 ? -0.722 -8.137 9.915 1.00 75.19 91 THR A C 1
ATOM 721 O O . THR A 1 91 ? -0.843 -8.182 11.137 1.00 75.19 91 THR A O 1
ATOM 724 N N . SER A 1 92 ? -1.784 -8.052 9.116 1.00 69.38 92 SER A N 1
ATOM 725 C CA . SER A 1 92 ? -3.150 -7.892 9.626 1.00 69.38 92 SER A CA 1
ATOM 726 C C . SER A 1 92 ? -3.593 -9.086 10.471 1.00 69.38 92 SER A C 1
ATOM 728 O O . SER A 1 92 ? -4.148 -8.902 11.552 1.00 69.38 92 SER A O 1
ATOM 730 N N . LYS A 1 93 ? -3.296 -10.314 10.023 1.00 71.25 93 LYS A N 1
ATOM 731 C CA . LYS A 1 93 ? -3.608 -11.551 10.762 1.00 71.25 93 LYS A CA 1
ATOM 732 C C . LYS A 1 93 ? -2.838 -11.623 12.079 1.00 71.25 93 LYS A C 1
ATOM 734 O O . LYS A 1 93 ? -3.408 -11.997 13.100 1.00 71.25 93 LYS A O 1
ATOM 739 N N . GLN A 1 94 ? -1.563 -11.239 12.067 1.00 78.62 94 GLN A N 1
ATOM 740 C CA . GLN A 1 94 ? -0.721 -11.206 13.261 1.00 78.62 94 GLN A CA 1
ATOM 741 C C . GLN A 1 94 ? -1.219 -10.165 14.265 1.00 78.62 94 GLN A C 1
ATOM 743 O O . GLN A 1 94 ? -1.384 -10.494 15.439 1.00 78.62 94 GLN A O 1
ATOM 748 N N . VAL A 1 95 ? -1.541 -8.952 13.802 1.00 76.75 95 VAL A N 1
ATOM 749 C CA . VAL A 1 95 ? -2.132 -7.897 14.638 1.00 76.75 95 VAL A CA 1
ATOM 750 C C . VAL A 1 95 ? -3.413 -8.407 15.284 1.00 76.75 95 VAL A C 1
ATOM 752 O O . VAL A 1 95 ? -3.499 -8.406 16.506 1.00 76.75 95 VAL A O 1
ATOM 755 N N . VAL A 1 96 ? -4.349 -8.935 14.492 1.00 74.12 96 VAL A N 1
ATOM 756 C CA . VAL A 1 96 ? -5.609 -9.531 14.967 1.00 74.12 96 VAL A CA 1
ATOM 757 C C . VAL A 1 96 ? -5.365 -10.605 16.032 1.00 74.12 96 VAL A C 1
ATOM 759 O O . VAL A 1 96 ? -5.971 -10.548 17.097 1.00 74.12 96 VAL A O 1
ATOM 762 N N . SER A 1 97 ? -4.433 -11.534 15.793 1.00 78.19 97 SER A N 1
ATOM 763 C CA . SER A 1 97 ? -4.110 -12.611 16.742 1.00 78.19 97 SER A CA 1
ATOM 764 C C . SER A 1 97 ? -3.450 -12.136 18.041 1.00 78.19 97 SER A C 1
ATOM 766 O O . SER A 1 97 ? -3.468 -12.853 19.037 1.00 78.19 97 SER A O 1
ATOM 768 N N . SER A 1 98 ? -2.856 -10.941 18.034 1.00 81.62 98 SER A N 1
ATOM 769 C CA . SER A 1 98 ? -2.184 -10.351 19.195 1.00 81.62 98 SER A CA 1
ATOM 770 C C . SER A 1 98 ? -3.106 -9.499 20.070 1.00 81.62 98 SER A C 1
ATOM 772 O O . SER A 1 98 ? -2.695 -9.065 21.148 1.00 81.62 98 SER A O 1
ATOM 774 N N . LEU A 1 99 ? -4.336 -9.228 19.615 1.00 80.00 99 LEU A N 1
ATOM 775 C CA . LEU A 1 99 ? -5.266 -8.387 20.356 1.00 80.00 99 LEU A CA 1
ATOM 776 C C . LEU A 1 99 ? -5.820 -9.125 21.583 1.00 80.00 99 LEU A C 1
ATOM 778 O O . LEU A 1 99 ? -6.207 -10.289 21.477 1.00 80.00 99 LEU A O 1
ATOM 782 N N . PRO A 1 100 ? -5.902 -8.453 22.745 1.00 80.88 100 PRO A N 1
ATOM 783 C CA . PRO A 1 100 ? -6.564 -9.018 23.909 1.00 80.88 100 PRO A CA 1
ATOM 784 C C . PRO A 1 100 ? -8.077 -9.119 23.677 1.00 80.88 100 PRO A C 1
ATOM 786 O O . PRO A 1 100 ? -8.663 -8.354 22.905 1.00 80.88 100 PRO A O 1
ATOM 789 N N . GLU A 1 101 ? -8.729 -10.032 24.397 1.00 78.25 101 GLU A N 1
ATOM 790 C CA . GLU A 1 101 ? -10.190 -10.091 24.432 1.00 78.25 101 GLU A CA 1
ATOM 791 C C . GLU A 1 101 ? -10.772 -8.744 24.888 1.00 78.25 101 GLU A C 1
ATOM 793 O O . GLU A 1 101 ? -10.247 -8.097 25.797 1.00 78.25 101 GLU A O 1
ATOM 798 N N . ASN A 1 102 ? -11.872 -8.319 24.260 1.00 76.25 102 ASN A N 1
ATOM 799 C CA . ASN A 1 102 ? -12.551 -7.049 24.544 1.00 76.25 102 ASN A CA 1
ATOM 800 C C . ASN A 1 102 ? -11.672 -5.791 24.375 1.00 76.25 102 ASN A C 1
ATOM 802 O O . ASN A 1 102 ? -11.893 -4.774 25.040 1.00 76.25 102 ASN A O 1
ATOM 806 N N . ALA A 1 103 ? -10.669 -5.837 23.490 1.00 78.12 103 ALA A N 1
ATOM 807 C CA . ALA A 1 103 ? -9.844 -4.677 23.171 1.00 78.12 103 ALA A CA 1
ATOM 808 C C . ALA A 1 103 ? -10.683 -3.482 22.676 1.00 78.12 103 ALA A C 1
ATOM 810 O O . ALA A 1 103 ? -11.633 -3.633 21.902 1.00 78.12 103 ALA A O 1
ATOM 811 N N . ILE A 1 104 ? -10.278 -2.271 23.072 1.00 79.88 104 ILE A N 1
ATOM 812 C CA . ILE A 1 104 ? -10.769 -1.024 22.475 1.00 79.88 104 ILE A CA 1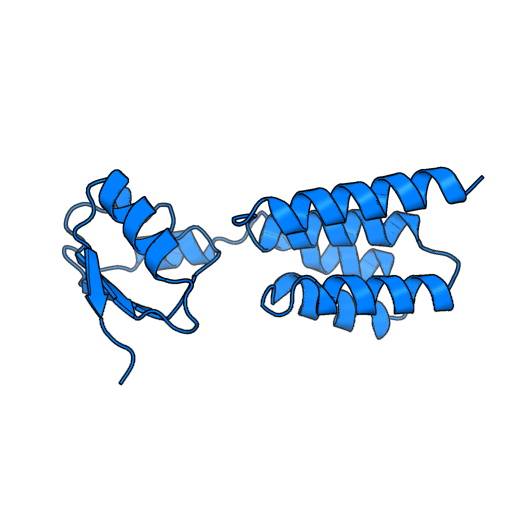
ATOM 813 C C . ILE A 1 104 ? -9.728 -0.554 21.461 1.00 79.88 104 ILE A C 1
ATOM 815 O O . ILE A 1 104 ? -8.620 -0.170 21.836 1.00 79.88 104 ILE A O 1
ATOM 819 N N . LEU A 1 105 ? -10.082 -0.569 20.178 1.00 75.62 105 LEU A N 1
ATOM 820 C CA . LEU A 1 105 ? -9.200 -0.140 19.095 1.00 75.62 105 LEU A CA 1
ATOM 821 C C . LEU A 1 105 ? -9.474 1.316 18.743 1.00 75.62 105 LEU A C 1
ATOM 823 O O . LEU A 1 105 ? -10.606 1.665 18.429 1.00 75.62 105 LEU A O 1
ATOM 827 N N . SER A 1 106 ? -8.443 2.159 18.750 1.00 77.44 106 SER A N 1
ATOM 828 C CA . SER A 1 106 ? -8.533 3.518 18.212 1.00 77.44 106 SER A CA 1
ATOM 829 C C . SER A 1 106 ? -7.850 3.561 16.850 1.00 77.44 106 SER A C 1
ATOM 831 O O . SER A 1 106 ? -6.639 3.377 16.757 1.00 77.44 106 SER A O 1
ATOM 833 N N . LEU A 1 107 ? -8.627 3.791 15.797 1.00 72.06 107 LEU A N 1
ATOM 834 C CA . LEU A 1 107 ? -8.163 3.870 14.417 1.00 72.06 107 LEU A CA 1
ATOM 835 C C . LEU A 1 107 ? -8.114 5.335 13.990 1.00 72.06 107 LEU A C 1
ATOM 837 O O . LEU A 1 107 ? -9.055 6.092 14.231 1.00 72.06 107 LEU A O 1
ATOM 841 N N . ILE A 1 108 ? -7.019 5.730 13.347 1.00 69.75 108 ILE A N 1
ATOM 842 C CA . ILE A 1 108 ? -6.831 7.084 12.827 1.00 69.75 108 ILE A CA 1
ATOM 843 C C . ILE A 1 108 ? -6.859 7.011 11.300 1.00 69.75 108 ILE A C 1
ATOM 845 O O . ILE A 1 108 ? -5.987 6.396 10.688 1.00 69.75 108 ILE A O 1
ATOM 849 N N . GLY A 1 109 ? -7.856 7.655 10.692 1.00 63.00 109 GLY A N 1
ATOM 850 C CA . GLY A 1 109 ? -8.034 7.691 9.239 1.00 63.00 109 GLY A CA 1
ATOM 851 C C . GLY A 1 109 ? -8.536 6.371 8.645 1.00 63.00 109 GLY A C 1
ATOM 852 O O . GLY A 1 109 ? -9.313 5.647 9.264 1.00 63.00 109 GLY A O 1
ATOM 853 N N . TRP A 1 110 ? -8.113 6.083 7.410 1.00 60.69 110 TRP A N 1
ATOM 854 C CA . TRP A 1 110 ? -8.495 4.890 6.649 1.00 60.69 110 TRP A CA 1
ATOM 855 C C . TRP A 1 110 ? -7.327 3.897 6.583 1.00 60.69 110 TRP A C 1
ATOM 857 O O . TRP A 1 110 ? -6.313 4.171 5.938 1.00 60.69 110 TRP A O 1
ATOM 867 N N . LEU A 1 111 ? -7.465 2.742 7.236 1.00 54.69 111 LEU A N 1
ATOM 868 C CA . LEU A 1 111 ? -6.520 1.629 7.121 1.00 54.69 111 LEU A CA 1
ATOM 869 C C . LEU A 1 111 ? -6.964 0.733 5.962 1.00 54.69 111 LEU A C 1
ATOM 871 O O . LEU A 1 111 ? -7.854 -0.097 6.105 1.00 54.69 111 LEU A O 1
ATOM 875 N N . ASP A 1 112 ? -6.342 0.927 4.804 1.00 55.84 112 ASP A N 1
ATOM 876 C CA . ASP A 1 112 ? -6.617 0.194 3.555 1.00 55.84 112 ASP A CA 1
ATOM 877 C C . ASP A 1 112 ? -6.142 -1.273 3.547 1.00 55.84 112 ASP A C 1
ATOM 879 O O . ASP A 1 112 ? -6.159 -1.930 2.509 1.00 55.84 112 ASP A O 1
ATOM 883 N N . THR A 1 113 ? -5.699 -1.801 4.683 1.00 53.00 113 THR A N 1
ATOM 884 C CA . THR A 1 113 ? -5.206 -3.175 4.821 1.00 53.00 113 THR A CA 1
ATOM 885 C C . THR A 1 113 ? -6.090 -3.919 5.798 1.00 53.00 113 THR A C 1
ATOM 887 O O . THR A 1 113 ? -6.029 -3.596 6.978 1.00 53.00 113 THR A O 1
ATOM 890 N N . GLU A 1 114 ? -6.898 -4.858 5.285 1.00 50.16 114 GLU A N 1
ATOM 891 C CA . GLU A 1 114 ? -7.505 -6.059 5.909 1.00 50.16 114 GLU A CA 1
ATOM 892 C C . GLU A 1 114 ? -8.088 -6.002 7.343 1.00 50.16 114 GLU A C 1
ATOM 894 O O . GLU A 1 114 ? -8.667 -6.982 7.814 1.00 50.16 114 GLU A O 1
ATOM 899 N N . CYS A 1 115 ? -8.065 -4.859 8.028 1.00 50.47 115 CYS A N 1
ATOM 900 C CA . CYS A 1 115 ? -8.837 -4.580 9.232 1.00 50.47 115 CYS A CA 1
ATOM 901 C C . CYS A 1 115 ? -10.341 -4.660 8.946 1.00 50.47 115 CYS A C 1
ATOM 903 O O . CYS A 1 115 ? -11.143 -4.687 9.876 1.00 50.47 115 CYS A O 1
ATOM 905 N N . SER A 1 116 ? -10.725 -4.779 7.672 1.00 52.62 116 SER A N 1
ATOM 906 C CA . SER A 1 116 ? -12.045 -5.230 7.269 1.00 52.62 116 SER A CA 1
ATOM 907 C C . SER A 1 116 ? -12.468 -6.501 8.001 1.00 52.62 116 SER A C 1
ATOM 909 O O . SER A 1 116 ? -13.646 -6.593 8.266 1.00 52.62 116 SER A O 1
ATOM 911 N N . LYS A 1 117 ? -11.576 -7.404 8.439 1.00 58.81 117 LYS A N 1
ATOM 912 C CA . LYS A 1 117 ? -11.940 -8.595 9.242 1.00 58.81 117 LYS A CA 1
ATOM 913 C C . LYS A 1 117 ? -12.022 -8.370 10.754 1.00 58.81 117 LYS A C 1
ATOM 915 O O . LYS A 1 117 ? -12.198 -9.322 11.505 1.00 58.81 117 LYS A O 1
ATOM 920 N N . LEU A 1 118 ? -11.940 -7.128 11.236 1.00 61.94 118 LEU A N 1
ATOM 921 C CA . LEU A 1 118 ? -12.114 -6.832 12.664 1.00 61.94 118 LEU A CA 1
ATOM 922 C C . LEU A 1 118 ? -13.487 -7.269 13.197 1.00 61.94 118 LEU A C 1
ATOM 924 O O . LEU A 1 118 ? -13.602 -7.538 14.387 1.00 61.94 118 LEU A O 1
ATOM 928 N N . TYR A 1 119 ? -14.508 -7.388 12.340 1.00 59.16 119 TYR A N 1
ATOM 929 C CA . TYR A 1 119 ? -15.811 -7.938 12.732 1.00 59.16 119 TYR A CA 1
ATOM 930 C C . TYR A 1 119 ? -15.763 -9.423 13.124 1.00 59.16 119 TYR A C 1
ATOM 932 O O . TYR A 1 119 ? -16.674 -9.897 13.794 1.00 59.16 119 TYR A O 1
ATOM 940 N N . GLU A 1 120 ? -14.726 -10.169 12.727 1.00 63.28 120 GLU A N 1
ATOM 941 C CA . GLU A 1 120 ? -14.545 -11.573 13.123 1.00 63.28 120 GLU A CA 1
ATOM 942 C C . GLU A 1 120 ? -14.112 -11.695 14.597 1.00 63.28 120 GLU A C 1
ATOM 944 O O . GLU A 1 120 ? -14.217 -12.766 15.196 1.00 63.28 120 GLU A O 1
ATOM 949 N N . LEU A 1 121 ? -13.657 -10.595 15.207 1.00 62.25 121 LEU A N 1
ATOM 950 C CA . LEU A 1 121 ? -13.271 -10.537 16.610 1.00 62.25 121 LEU A CA 1
ATOM 951 C C . LEU A 1 121 ? -14.476 -10.165 17.482 1.00 62.25 121 LEU A C 1
ATOM 953 O O . LEU A 1 121 ? -14.905 -9.010 17.548 1.00 62.25 121 LEU A O 1
ATOM 957 N N . PHE A 1 122 ? -15.011 -11.152 18.196 1.00 55.59 122 PHE A N 1
ATOM 958 C CA . PHE A 1 122 ? -16.081 -10.932 19.165 1.00 55.59 122 PHE A CA 1
ATOM 959 C C . PHE A 1 122 ? -15.625 -10.006 20.309 1.00 55.59 122 PHE A C 1
ATOM 961 O O . PHE A 1 122 ? -14.555 -10.185 20.887 1.00 55.59 122 PHE A O 1
ATOM 968 N N . GLY A 1 123 ? -16.466 -9.027 20.661 1.00 61.22 123 GLY A N 1
ATOM 969 C CA . GLY A 1 123 ? -16.285 -8.173 21.846 1.00 61.22 123 GLY A CA 1
ATOM 970 C C . GLY A 1 123 ? -15.465 -6.892 21.644 1.00 61.22 123 GLY A C 1
ATOM 971 O O . GLY A 1 123 ? -15.249 -6.157 22.605 1.00 61.22 123 GLY A O 1
ATOM 972 N N . ILE A 1 124 ? -15.023 -6.578 20.425 1.00 67.00 124 ILE A N 1
ATOM 973 C CA . ILE A 1 124 ? -14.211 -5.379 20.169 1.00 67.00 124 ILE A CA 1
ATOM 974 C C . ILE A 1 124 ? -15.070 -4.120 20.022 1.00 67.00 124 ILE A C 1
ATOM 976 O O . ILE A 1 124 ? -16.090 -4.107 19.331 1.00 67.00 124 ILE A O 1
ATOM 980 N N . SER A 1 125 ? -14.610 -3.032 20.645 1.00 66.44 125 SER A N 1
ATOM 981 C CA . SER A 1 125 ? -15.135 -1.679 20.424 1.00 66.44 125 SER A CA 1
ATOM 982 C C . SER A 1 125 ? -14.141 -0.864 19.604 1.00 66.44 125 SER A C 1
ATOM 984 O O . SER A 1 125 ? -12.962 -0.790 19.950 1.00 66.44 125 SER A O 1
ATOM 986 N N . VAL A 1 126 ? -14.603 -0.222 18.533 1.00 70.12 126 VAL A N 1
ATOM 987 C CA . VAL A 1 126 ? -13.750 0.559 17.629 1.00 70.12 126 VAL A CA 1
ATOM 988 C C . VAL A 1 126 ? -14.058 2.046 17.770 1.00 70.12 126 VAL A C 1
ATOM 990 O O . VAL A 1 126 ? -15.206 2.479 17.716 1.00 70.12 126 VAL A O 1
ATOM 993 N N . ARG A 1 127 ? -13.022 2.861 17.931 1.00 73.31 127 ARG A N 1
ATOM 994 C CA . ARG A 1 127 ? -13.088 4.320 17.884 1.00 73.31 127 ARG A CA 1
ATOM 995 C C . ARG A 1 127 ? -12.426 4.784 16.601 1.00 73.31 127 ARG A C 1
ATOM 997 O O . ARG A 1 127 ? -11.263 4.467 16.379 1.00 73.31 127 ARG A O 1
ATOM 1004 N N . VAL A 1 128 ? -13.153 5.503 15.755 1.00 69.06 128 VAL A N 1
ATOM 1005 C CA . VAL A 1 128 ? -12.625 6.011 14.484 1.00 69.06 128 VAL A CA 1
ATOM 1006 C C . VAL A 1 128 ? -12.449 7.515 14.605 1.00 69.06 128 VAL A C 1
ATOM 1008 O O . VAL A 1 128 ? -13.424 8.253 14.725 1.00 69.06 128 VAL A O 1
ATOM 1011 N N . SER A 1 129 ? -11.201 7.969 14.572 1.00 69.69 129 SER A N 1
ATOM 1012 C CA . SER A 1 129 ? -10.859 9.380 14.425 1.00 69.69 129 SER A CA 1
ATOM 1013 C C . SER A 1 129 ? -10.696 9.675 12.940 1.00 69.69 129 SER A C 1
ATOM 1015 O O . SER A 1 129 ? -9.789 9.142 12.293 1.00 69.69 129 SER A O 1
ATOM 1017 N N . ASP A 1 130 ? -11.578 10.503 12.382 1.00 66.38 130 ASP A N 1
ATOM 1018 C CA . ASP A 1 130 ? -11.564 10.825 10.955 1.00 66.38 130 ASP A CA 1
ATOM 1019 C C . ASP A 1 130 ? -10.408 11.772 10.595 1.00 66.38 130 ASP A C 1
ATOM 1021 O O . ASP A 1 130 ? -10.594 12.972 10.414 1.00 66.38 130 ASP A O 1
ATOM 1025 N N . ALA A 1 131 ? -9.202 11.218 10.461 1.00 57.09 131 ALA A N 1
ATOM 1026 C CA . ALA A 1 131 ? -8.091 11.879 9.794 1.00 57.09 131 ALA A CA 1
ATOM 1027 C C . ALA A 1 131 ? -8.399 12.024 8.296 1.00 57.09 131 ALA A C 1
ATOM 1029 O O . ALA A 1 131 ? -8.334 11.048 7.549 1.00 57.09 131 ALA A O 1
ATOM 1030 N N . CYS A 1 132 ? -8.688 13.257 7.862 1.00 56.12 132 CYS A N 1
ATOM 1031 C CA . CYS A 1 132 ? -8.813 13.673 6.456 1.00 56.12 132 CYS A CA 1
ATOM 1032 C C . CYS A 1 132 ? -10.174 13.447 5.754 1.00 56.12 132 CYS A C 1
ATOM 1034 O O . CYS A 1 132 ? -10.211 13.407 4.522 1.00 56.12 132 CYS A O 1
ATOM 1036 N N . GLY A 1 133 ? -11.289 13.359 6.487 1.00 56.88 133 GLY A N 1
ATOM 1037 C CA . GLY A 1 133 ? -12.649 13.363 5.913 1.00 56.88 133 GLY A CA 1
ATOM 1038 C C . GLY A 1 133 ? -13.049 12.057 5.215 1.00 56.88 133 GLY A C 1
ATOM 1039 O O . GLY A 1 133 ? -13.883 12.058 4.309 1.00 56.88 133 GLY A O 1
ATOM 1040 N N . ARG A 1 134 ? -12.392 10.950 5.571 1.00 55.59 134 ARG A N 1
ATOM 1041 C CA . ARG A 1 134 ? -12.524 9.621 4.947 1.00 55.59 134 ARG A CA 1
ATOM 1042 C C . ARG A 1 134 ? -12.872 8.520 5.957 1.00 55.59 134 ARG A C 1
ATOM 1044 O O . ARG A 1 134 ? -13.263 7.437 5.537 1.00 55.59 134 ARG A O 1
ATOM 1051 N N . GLY A 1 135 ? -12.770 8.778 7.260 1.00 55.06 135 GLY A N 1
ATOM 1052 C CA . GLY A 1 135 ? -13.064 7.825 8.337 1.00 55.06 135 GLY A CA 1
ATOM 1053 C C . GLY A 1 135 ? -14.544 7.439 8.442 1.00 55.06 135 GLY A C 1
ATOM 1054 O O . GLY A 1 135 ? -14.854 6.294 8.772 1.00 55.06 135 GLY A O 1
ATOM 1055 N N . SER A 1 136 ? -15.456 8.341 8.067 1.00 61.34 136 SER A N 1
ATOM 1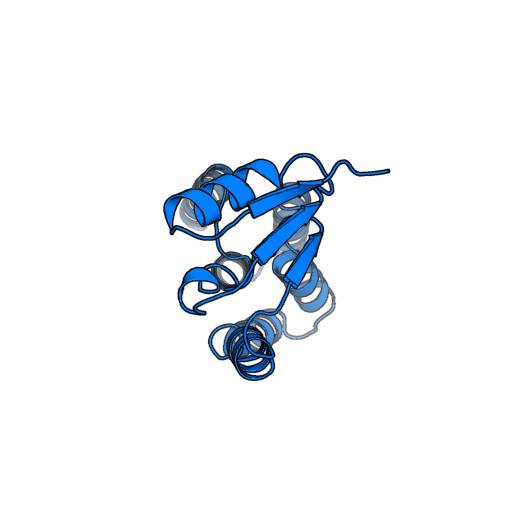056 C CA . SER A 1 136 ? -16.913 8.108 8.090 1.00 61.34 136 SER A CA 1
ATOM 1057 C C . SER A 1 136 ? -17.369 6.933 7.209 1.00 61.34 136 SER A C 1
ATOM 1059 O O . SER A 1 136 ? -18.281 6.185 7.568 1.00 61.34 136 SER A O 1
ATOM 1061 N N . GLY A 1 137 ? -16.706 6.707 6.069 1.00 63.53 137 GLY A N 1
ATOM 1062 C CA . GLY A 1 137 ? -17.002 5.568 5.194 1.00 63.53 137 GLY A CA 1
ATOM 1063 C C . GLY A 1 137 ? -16.676 4.222 5.846 1.00 63.53 137 GLY A C 1
ATOM 1064 O O . GLY A 1 137 ? -17.441 3.268 5.719 1.00 63.53 137 GLY A O 1
ATOM 1065 N N . TYR A 1 138 ? -15.572 4.156 6.591 1.00 63.25 138 TYR A N 1
ATOM 1066 C CA . TYR A 1 138 ? -15.118 2.934 7.252 1.00 63.25 138 TYR A CA 1
ATOM 1067 C C . TYR A 1 138 ? -15.929 2.631 8.513 1.00 63.25 138 TYR A C 1
ATOM 1069 O O . TYR A 1 138 ? -16.349 1.492 8.722 1.00 63.25 138 TYR A O 1
ATOM 1077 N N . ALA A 1 139 ? -16.234 3.666 9.304 1.00 67.94 139 ALA A N 1
ATOM 1078 C CA . ALA A 1 139 ? -17.142 3.567 10.442 1.00 67.94 139 ALA A CA 1
ATOM 1079 C C . ALA A 1 139 ? -18.487 2.951 10.025 1.00 67.94 139 ALA A C 1
ATOM 1081 O O . ALA A 1 139 ? -18.968 2.012 10.659 1.00 67.94 139 ALA A O 1
ATOM 1082 N N . ARG A 1 140 ? -19.038 3.391 8.886 1.00 69.69 140 ARG A N 1
ATOM 1083 C CA . ARG A 1 140 ? -20.279 2.846 8.326 1.00 69.69 140 ARG A CA 1
ATOM 1084 C C . ARG A 1 140 ? -20.177 1.369 7.938 1.00 69.69 140 ARG A C 1
ATOM 1086 O O . ARG A 1 140 ? -21.115 0.620 8.198 1.00 69.69 140 ARG A O 1
ATOM 1093 N N . VAL A 1 141 ? -19.072 0.937 7.327 1.00 69.75 141 VAL A N 1
ATOM 1094 C CA . VAL A 1 141 ? -18.862 -0.479 6.966 1.00 69.75 141 VAL A CA 1
ATOM 1095 C C . VAL A 1 141 ? -18.797 -1.358 8.217 1.00 69.75 141 VAL A C 1
ATOM 1097 O O . VAL A 1 141 ? -19.448 -2.398 8.256 1.00 69.75 141 VAL A O 1
ATOM 1100 N N . LEU A 1 142 ? -18.084 -0.925 9.258 1.00 70.12 142 LEU A N 1
ATOM 1101 C CA . LEU A 1 142 ? -17.986 -1.657 10.525 1.00 70.12 142 LEU A CA 1
ATOM 1102 C C . LEU A 1 142 ? -19.330 -1.746 11.262 1.00 70.12 142 LEU A C 1
ATOM 1104 O O . LEU A 1 142 ? -19.693 -2.819 11.744 1.00 70.12 142 LEU A O 1
ATOM 1108 N N . MET A 1 143 ? -20.101 -0.654 11.292 1.00 71.81 143 MET A N 1
ATOM 1109 C CA . MET A 1 143 ? -21.452 -0.652 11.868 1.00 71.81 143 MET A CA 1
ATOM 1110 C C . MET A 1 143 ? -22.381 -1.644 11.153 1.00 71.81 143 MET A C 1
ATOM 1112 O O . MET A 1 143 ? -23.146 -2.347 11.809 1.00 71.81 143 MET A O 1
ATOM 1116 N N . LEU A 1 144 ? -22.297 -1.747 9.818 1.00 73.69 144 LEU A N 1
ATOM 1117 C CA . LEU A 1 144 ? -23.080 -2.719 9.039 1.00 73.69 144 LEU A CA 1
ATOM 1118 C C . LEU A 1 144 ? -22.728 -4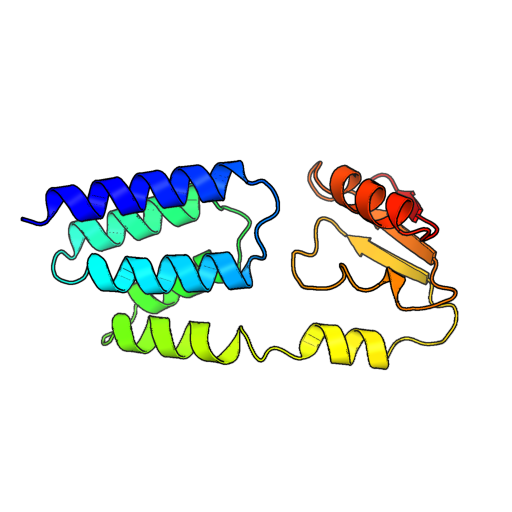.178 9.364 1.00 73.69 144 LEU A C 1
ATOM 1120 O O . LEU A 1 144 ? -23.570 -5.052 9.182 1.00 73.69 144 LEU A O 1
ATOM 1124 N N . GLN A 1 145 ? -21.515 -4.439 9.852 1.00 70.62 145 GLN A N 1
ATOM 1125 C CA . GLN A 1 145 ? -21.056 -5.765 10.278 1.00 70.62 145 GLN A CA 1
ATOM 1126 C C . GLN A 1 145 ? -21.284 -6.022 11.782 1.00 70.62 145 GLN A C 1
ATOM 1128 O O . GLN A 1 145 ? -20.814 -7.022 12.313 1.00 70.62 145 GLN A O 1
ATOM 1133 N N . GLY A 1 146 ? -22.005 -5.135 12.483 1.00 68.44 146 GLY A N 1
ATOM 1134 C CA . GLY A 1 146 ? -22.375 -5.315 13.892 1.00 68.44 146 GLY A CA 1
ATOM 1135 C C . GLY A 1 146 ? -21.304 -4.910 14.910 1.00 68.44 146 GLY A C 1
ATOM 1136 O O . GLY A 1 146 ? -21.457 -5.194 16.098 1.00 68.44 146 GLY A O 1
ATOM 1137 N N . VAL A 1 147 ? -20.236 -4.232 14.481 1.00 75.38 147 VAL A N 1
ATOM 1138 C CA . VAL A 1 147 ? -19.184 -3.731 15.377 1.00 75.38 147 VAL A CA 1
ATOM 1139 C C . VAL A 1 147 ? -19.642 -2.434 16.051 1.00 75.38 147 VAL A C 1
ATOM 1141 O O . VAL A 1 147 ? -20.190 -1.543 15.401 1.00 75.38 147 VAL A O 1
ATOM 1144 N N . GLN A 1 148 ? -19.391 -2.300 17.356 1.00 76.00 148 GLN A N 1
ATOM 1145 C CA . GLN A 1 148 ? -19.640 -1.057 18.093 1.00 76.00 148 GLN A CA 1
ATOM 1146 C C . GLN A 1 148 ? -18.613 0.002 17.677 1.00 76.00 148 GLN A C 1
ATOM 1148 O O . GLN A 1 148 ? -17.423 -0.141 17.968 1.00 76.00 148 GLN A O 1
ATOM 1153 N N . VAL A 1 149 ? -19.067 1.063 17.002 1.00 76.19 149 VAL A N 1
ATOM 1154 C CA . VAL A 1 149 ? -18.204 2.139 16.495 1.00 76.19 149 VAL A CA 1
ATOM 1155 C C . VAL A 1 149 ? -18.551 3.471 17.152 1.00 76.19 149 VAL A C 1
ATOM 1157 O O . VAL A 1 149 ? -19.705 3.887 17.159 1.00 76.19 149 VAL A O 1
ATOM 1160 N N . THR A 1 150 ? -17.541 4.166 17.673 1.00 80.69 150 THR A N 1
ATOM 1161 C CA . THR A 1 150 ? -17.651 5.559 18.132 1.00 80.69 150 THR A CA 1
ATOM 1162 C C . THR A 1 150 ? -16.807 6.458 17.234 1.00 80.69 150 THR A C 1
ATOM 1164 O O . THR A 1 150 ? -15.588 6.299 17.172 1.00 80.69 150 THR A O 1
ATOM 1167 N N . GLU A 1 151 ? -17.432 7.408 16.545 1.00 72.75 151 GLU A N 1
ATOM 1168 C CA . GLU A 1 151 ? -16.704 8.435 15.795 1.00 72.75 151 GLU A CA 1
ATOM 1169 C C . GLU A 1 151 ? -16.176 9.505 16.757 1.00 72.75 151 GLU A C 1
ATOM 1171 O O . GLU A 1 151 ? -16.903 9.989 17.626 1.00 72.75 151 GLU A O 1
ATOM 1176 N N . LEU A 1 152 ? -14.898 9.859 16.620 1.00 74.12 152 LEU A N 1
ATOM 1177 C CA . LEU A 1 152 ? -14.250 10.890 17.424 1.00 74.12 152 LEU A CA 1
ATOM 1178 C C . LEU A 1 152 ? -13.837 12.078 16.543 1.00 74.12 152 LEU A C 1
ATOM 1180 O O . LEU A 1 152 ? -13.247 11.862 15.479 1.00 74.12 152 LEU A O 1
ATOM 1184 N N . PRO A 1 153 ? -14.082 13.328 16.980 1.00 66.75 153 PRO A N 1
ATOM 1185 C CA . PRO A 1 153 ? -13.558 14.500 16.290 1.00 66.75 153 PRO A CA 1
ATOM 1186 C C . PRO A 1 153 ? -12.023 14.517 16.351 1.00 66.75 153 PRO A C 1
ATOM 1188 O O . PRO A 1 153 ? -11.434 14.153 17.370 1.00 66.75 153 PRO A O 1
ATOM 1191 N N . LEU A 1 154 ? -11.370 14.958 15.271 1.00 61.53 154 LEU A N 1
ATOM 1192 C CA . LEU A 1 154 ? -9.965 15.363 15.329 1.00 61.53 154 LEU A CA 1
ATOM 1193 C C . LEU A 1 154 ? -9.883 16.667 16.131 1.00 61.53 154 LEU A C 1
ATOM 1195 O O . LEU A 1 154 ? -10.391 17.692 15.678 1.00 61.53 154 LEU A O 1
ATOM 1199 N N . THR A 1 155 ? -9.279 16.620 17.313 1.00 55.22 155 THR A N 1
ATOM 1200 C CA . THR A 1 155 ? -8.869 17.815 18.068 1.00 55.22 155 THR A CA 1
ATOM 1201 C C . THR A 1 155 ? -7.517 18.319 17.606 1.00 55.22 155 THR A C 1
ATOM 1203 O O . THR A 1 155 ? -6.629 17.453 17.429 1.00 55.22 155 THR A O 1
#

pLDDT: mean 71.84, std 14.93, range [30.97, 94.25]